Protein 3I2V (pdb70)

GO terms:
  GO:0016783 sulfurtransferase activity (F, IDA)
  GO:0034227 tRNA thio-modification (P, IMP)
  GO:0006777 Mo-molybdopterin cofactor biosynthetic process (P, IMP)
  GO:0005515 protein binding (F, IPI)
  GO:0061604 molybdopterin-synthase sulfurtransferase activity (F, IDA)
  GO:0005829 cytosol (C, TAS)
  GO:0002098 tRNA wobble uridine modification (P, IDA)
  GO:0034227 tRNA thio-modification (P, IDA)
  GO:0005829 cytosol (C, IDA)
  GO:0016779 nucleotidyltransferase activity (F, IDA)
  GO:0042292 URM1 activating enzyme activity (F, IDA)
 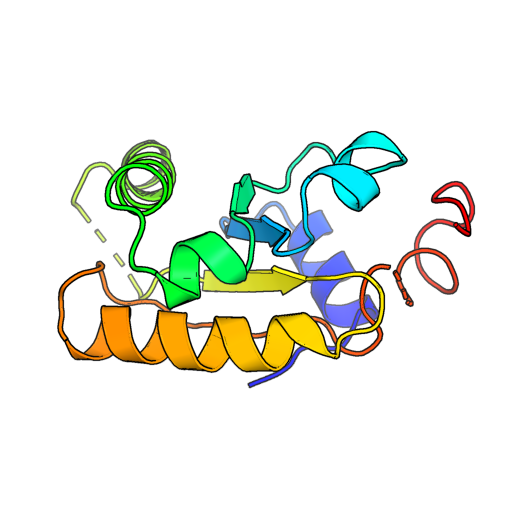 GO:0006777 Mo-molybdopterin cofactor biosynthetic process (P, IDA)
  GO:0061604 molybdopterin-synthase sulfurtransferase activity (F, EXP)
  GO:0061605 molybdopterin-synthase adenylyltransferase activity (F, EXP)
  GO:0061604 molybdopterin-synthase sulfurtransferase activity (F, IMP)
  GO:0016783 sulfurtransferase activity (F, IMP)

Foldseek 3Di:
DADEPVRVVVVVVVVDDAAEEEQDDPVVVVVDDDVRHDYDHLVCLVVVVVVVLVVVQVVVCVPAVPHPAGEYEYAYQFQPSRVSSQVSVCVCQVVVVDPGHDYYYYHGGVNCCVPPNVVGDDD

B-factor: mean 18.98, std 9.5, range [7.45, 51.28]

Solvent-accessible surface area: 6627 Å² total

Radius of gyration: 13.7 Å; Cα contacts (8 Å, |Δi|>4): 198; chains: 1; bounding box: 37×24×35 Å

CATH classification: 3.40.250.10

Secondary structure (DSSP, 8-state):
-EE-HHHHHHHHHHT---EEEE-S-HHHHHH---TTSEE--HHHHHTT-HHHHHHHHHHHHHHHTT--PEEEEEE-SSSSHHHHHHHHHHHHHHTTSSS-EEEEEETT---IIIII-TTSPP-

InterPro domains:
  IPR000594 THIF-type NAD/FAD binding fold [PF00899] (63-298)
  IPR001763 Rhodanese-like domain [PF00581] (338-451)
  IPR001763 Rhodanese-like domain [PS50206] (347-458)
  IPR001763 Rhodanese-like domain [SM00450] (337-455)
  IPR028885 Adenylyltransferase and sulfurtransferase MOCS3/Uba4 [MF_03049] (24-460)
  IPR035985 Ubiquitin-activating enzyme-like [SSF69572] (49-421)
  IPR036873 Rhodanese-like domain superfamily [G3DSA:3.40.250.10] (334-460)
  IPR045886 ThiF/MoeB/HesA family [PTHR10953] (58-383)

Sequence (123 aa):
SRVSVTDYKRLLDSGAFHLLLDVRPQVEVDICRLPHALHIPLKHLERRDAEESSLKLLKEEAIWEEKQGTAAVPIYVICKLGNDSQKAVKILQSLSAAQELDPLTVRRDVVGGLAWAAKIDGTFPQY

Organism: Homo sapiens (NCBI:txid9606)

Structure (mmCIF, N/CA/C/O backbone):
data_3I2V
#
_entry.id   3I2V
#
_cell.length_a   36.817
_cell.length_b   31.911
_cell.length_c   50.640
_cell.angle_alpha   90.00
_cell.angle_beta   110.16
_cell.angle_gamma   90.00
#
_symmetry.space_group_name_H-M   'P 1 21 1'
#
loop_
_entity.id
_entity.type
_entity.pdbx_description
1 polymer 'Adenylyltransferase and sulfurtransferase MOCS3'
2 water water
#
loop_
_atom_site.group_PDB
_atom_site.id
_atom_site.type_symbol
_atom_site.label_atom_id
_atom_site.label_alt_id
_atom_site.label_comp_id
_atom_site.label_asym_id
_atom_site.label_entity_id
_atom_site.label_seq_id
_atom_site.pdbx_PDB_ins_code
_atom_site.Cartn_x
_atom_site.Cartn_y
_atom_site.Cartn_z
_atom_site.occupancy
_atom_site.B_iso_or_equiv
_atom_site.auth_seq_id
_atom_site.auth_comp_id
_atom_site.auth_asym_id
_atom_site.auth_atom_id
_atom_site.pdbx_PDB_model_num
ATOM 1 N N . SER A 1 1 ? 23.671 -14.133 9.212 1.00 21.50 0 SER A N 1
ATOM 2 C CA . SER A 1 1 ? 22.804 -12.961 9.171 1.00 17.55 0 SER A CA 1
ATOM 3 C C . SER A 1 1 ? 23.457 -11.983 8.206 1.00 12.97 0 SER A C 1
ATOM 4 O O . SER A 1 1 ? 23.900 -10.896 8.613 1.00 12.95 0 SER A O 1
ATOM 7 N N . ARG A 1 2 ? 23.492 -12.341 6.914 1.00 10.20 1 ARG A N 1
ATOM 8 C CA . ARG A 1 2 ? 24.176 -11.523 5.905 1.00 10.08 1 ARG A CA 1
ATOM 9 C C . ARG A 1 2 ? 23.278 -11.339 4.690 1.00 10.64 1 ARG A C 1
ATOM 10 O O . ARG A 1 2 ? 22.278 -12.062 4.539 1.00 14.16 1 ARG A O 1
ATOM 18 N N . VAL A 1 3 ? 23.657 -10.396 3.831 1.00 8.47 2 VAL A N 1
ATOM 19 C CA . VAL A 1 3 ? 22.958 -10.141 2.570 1.00 8.93 2 VAL A CA 1
ATOM 20 C C . VAL A 1 3 ? 24.015 -9.870 1.514 1.00 8.82 2 VAL A C 1
ATOM 21 O O . VAL A 1 3 ? 25.051 -9.244 1.776 1.00 9.71 2 VAL A O 1
ATOM 25 N N . SER A 1 4 ? 23.792 -10.357 0.283 1.00 8.02 3 SER A N 1
ATOM 26 C CA . SER A 1 4 ? 24.726 -10.027 -0.812 1.00 9.46 3 SER A CA 1
ATOM 27 C C . SER A 1 4 ? 24.593 -8.556 -1.192 1.00 8.36 3 SER A C 1
ATOM 28 O O . SER A 1 4 ? 23.535 -7.905 -0.982 1.00 9.06 3 SER A O 1
ATOM 31 N N . VAL A 1 5 ? 25.636 -7.985 -1.776 1.00 8.60 4 VAL A N 1
ATOM 32 C CA . VAL A 1 5 ? 25.572 -6.574 -2.112 1.00 8.92 4 VAL A CA 1
ATOM 33 C C . VAL A 1 5 ? 24.522 -6.316 -3.221 1.00 8.47 4 VAL A C 1
ATOM 34 O O . VAL A 1 5 ? 23.891 -5.275 -3.259 1.00 8.64 4 VAL A O 1
ATOM 38 N N . THR A 1 6 ? 24.360 -7.290 -4.116 1.00 8.31 5 THR A N 1
ATOM 39 C CA . THR A 1 6 ? 23.392 -7.136 -5.201 1.00 9.08 5 THR A CA 1
ATOM 40 C C . THR A 1 6 ? 21.936 -7.248 -4.675 1.00 8.92 5 THR A C 1
ATOM 41 O O . THR A 1 6 ? 21.061 -6.502 -5.145 1.00 9.16 5 THR A O 1
ATOM 45 N N . ASP A 1 7 ? 21.685 -8.111 -3.683 1.00 8.69 6 ASP A N 1
ATOM 46 C CA . ASP A 1 7 ? 20.385 -8.126 -3.027 1.00 8.47 6 ASP A CA 1
ATOM 47 C C . ASP A 1 7 ? 20.142 -6.822 -2.261 1.00 8.54 6 ASP A C 1
ATOM 48 O O . ASP A 1 7 ? 19.032 -6.318 -2.286 1.00 8.91 6 ASP A O 1
ATOM 53 N N . TYR A 1 8 ? 21.180 -6.283 -1.595 1.00 7.82 7 TYR A N 1
ATOM 54 C CA . TYR A 1 8 ? 20.990 -5.045 -0.879 1.00 8.07 7 TYR A CA 1
ATOM 55 C C . TYR A 1 8 ? 20.636 -3.923 -1.892 1.00 8.17 7 TYR A C 1
ATOM 56 O O . TYR A 1 8 ? 19.751 -3.107 -1.639 1.00 8.05 7 TYR A O 1
ATOM 65 N N . LYS A 1 9 ? 21.340 -3.868 -3.034 1.00 8.97 8 LYS A N 1
ATOM 66 C CA . LYS A 1 9 ? 21.048 -2.846 -4.022 1.00 9.83 8 LYS A CA 1
ATOM 67 C C . LYS A 1 9 ? 19.603 -2.965 -4.536 1.00 9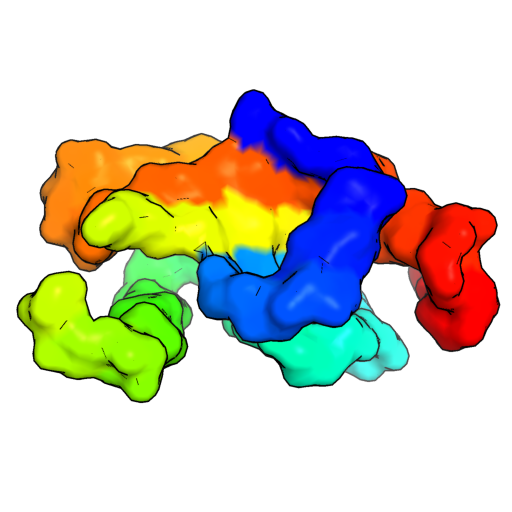.17 8 LYS A C 1
ATOM 68 O O . LYS A 1 9 ? 18.904 -1.961 -4.668 1.00 8.20 8 LYS A O 1
ATOM 74 N N . ARG A 1 10 ? 19.116 -4.181 -4.750 1.00 8.71 9 ARG A N 1
ATOM 75 C CA . ARG A 1 10 ? 17.717 -4.347 -5.187 1.00 9.94 9 ARG A CA 1
ATOM 76 C C . ARG A 1 10 ? 16.736 -3.860 -4.109 1.00 8.89 9 ARG A C 1
ATOM 77 O O . ARG A 1 10 ? 15.765 -3.177 -4.376 1.00 10.14 9 ARG A O 1
ATOM 85 N N . LEU A 1 11 ? 16.986 -4.215 -2.858 1.00 9.29 10 LEU A N 1
ATOM 86 C CA . LEU A 1 11 ? 16.189 -3.640 -1.778 1.00 9.88 10 LEU A CA 1
ATOM 87 C C . LEU A 1 11 ? 16.217 -2.111 -1.708 1.00 10.41 10 LEU A C 1
ATOM 88 O O . LEU A 1 11 ? 15.168 -1.465 -1.562 1.00 13.49 10 LEU A O 1
ATOM 93 N N . LEU A 1 12 ? 17.392 -1.540 -1.829 1.00 9.52 11 LEU A N 1
ATOM 94 C CA . LEU A 1 12 ? 17.519 -0.095 -1.799 1.00 10.51 11 LEU A CA 1
ATOM 95 C C . LEU A 1 12 ? 16.685 0.516 -2.927 1.00 11.01 11 LEU A C 1
ATOM 96 O O . LEU A 1 12 ? 15.889 1.437 -2.699 1.00 12.16 11 LEU A O 1
ATOM 101 N N . ASP A 1 13 ? 16.775 -0.065 -4.119 1.00 9.85 12 ASP A N 1
ATOM 102 C CA . ASP A 1 13 ? 16.099 0.486 -5.309 1.00 13.39 12 ASP A CA 1
ATOM 103 C C . ASP A 1 13 ? 14.596 0.287 -5.268 1.00 10.72 12 ASP A C 1
ATOM 104 O O . ASP A 1 13 ? 13.891 0.956 -6.005 1.00 11.38 12 ASP A O 1
ATOM 109 N N . SER A 1 14 ? 14.100 -0.596 -4.404 1.00 10.42 13 SER A N 1
ATOM 110 C CA . SER A 1 14 ? 12.670 -0.742 -4.207 1.00 12.06 13 SER A CA 1
ATOM 111 C C . SER A 1 14 ? 12.027 0.421 -3.470 1.00 10.91 13 SER A C 1
ATOM 112 O O . SER A 1 14 ? 10.824 0.640 -3.545 1.00 11.59 13 SER A O 1
ATOM 115 N N . GLY A 1 15 ? 12.826 1.146 -2.709 1.00 10.02 14 GLY A N 1
ATOM 116 C CA . GLY A 1 15 ? 12.338 2.203 -1.830 1.00 10.53 14 GLY A CA 1
ATOM 117 C C . GLY A 1 15 ? 11.632 1.709 -0.593 1.00 9.14 14 GLY A C 1
ATOM 118 O O . GLY A 1 15 ? 11.127 2.515 0.181 1.00 11.56 14 GLY A O 1
ATOM 119 N N . ALA A 1 16 ? 11.651 0.413 -0.352 1.00 10.96 15 ALA A N 1
ATOM 120 C CA . ALA A 1 16 ? 11.023 -0.123 0.865 1.00 12.34 15 ALA A CA 1
ATOM 121 C C . ALA A 1 16 ? 11.793 0.354 2.095 1.00 10.95 15 ALA A C 1
ATOM 122 O O . ALA A 1 16 ? 13.023 0.493 2.096 1.00 11.34 15 ALA A O 1
ATOM 124 N N . PHE A 1 17 ? 11.093 0.564 3.179 1.00 11.23 16 PHE A N 1
ATOM 125 C CA . PHE A 1 17 ? 11.751 1.067 4.374 1.00 11.22 16 PHE A CA 1
ATOM 126 C C . PHE A 1 17 ? 12.760 0.072 4.950 1.00 10.09 16 PHE A C 1
ATOM 127 O O . PHE A 1 17 ? 12.433 -1.120 5.179 1.00 12.06 16 PHE A O 1
ATOM 135 N N . HIS A 1 18 ? 13.912 0.615 5.292 1.00 8.58 17 HIS A N 1
ATOM 136 C CA . HIS A 1 18 ? 14.933 -0.078 6.072 1.00 9.66 17 HIS A CA 1
ATOM 137 C C . HIS A 1 18 ? 15.835 0.999 6.626 1.00 8.65 17 HIS A C 1
ATOM 138 O O . HIS A 1 18 ? 15.735 2.161 6.233 1.00 9.94 17 HIS A O 1
ATOM 145 N N . LEU A 1 19 ? 16.755 0.617 7.500 1.00 9.44 18 LEU A N 1
ATOM 146 C CA . LEU A 1 19 ? 17.854 1.509 7.847 1.00 9.06 18 LEU A CA 1
ATOM 147 C C . LEU A 1 19 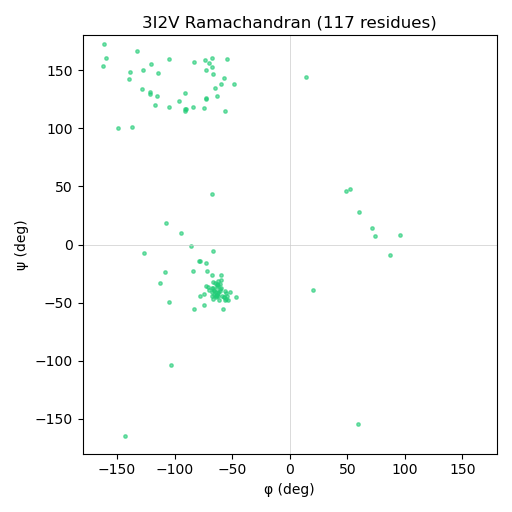? 19.164 0.837 7.533 1.00 9.02 18 LEU A C 1
ATOM 148 O O . LEU A 1 19 ? 19.398 -0.296 7.972 1.00 11.69 18 LEU A O 1
ATOM 153 N N . LEU A 1 20 ? 20.027 1.545 6.810 1.00 9.45 19 LEU A N 1
ATOM 154 C CA . LEU A 1 20 ? 21.402 1.080 6.589 1.00 9.32 19 LEU A CA 1
ATOM 155 C C . LEU A 1 20 ? 22.258 1.787 7.659 1.00 8.79 19 LEU A C 1
ATOM 156 O O . LEU A 1 20 ? 22.316 3.042 7.694 1.00 9.64 19 LEU A O 1
ATOM 161 N N . LEU A 1 21 ? 22.967 0.991 8.466 1.00 8.43 20 LEU A N 1
ATOM 162 C CA . LEU A 1 21 ? 23.855 1.495 9.495 1.00 9.65 20 LEU A CA 1
ATOM 163 C C . LEU A 1 21 ? 25.291 1.333 9.046 1.00 8.20 20 LEU A C 1
ATOM 164 O O . LEU A 1 21 ? 25.754 0.224 8.768 1.00 10.15 20 LEU A O 1
ATOM 169 N N . ASP A 1 22 ? 25.982 2.446 8.929 1.00 8.60 21 ASP A N 1
ATOM 170 C CA . ASP A 1 22 ? 27.411 2.455 8.587 1.00 8.59 21 ASP A CA 1
ATOM 171 C C . ASP A 1 22 ? 28.146 2.427 9.931 1.00 9.17 21 ASP A C 1
ATOM 172 O O . ASP A 1 22 ? 28.064 3.380 10.725 1.00 10.16 21 ASP A O 1
ATOM 177 N N . VAL A 1 23 ? 28.894 1.353 10.173 1.00 9.21 22 VAL A N 1
ATOM 178 C CA . VAL A 1 23 ? 29.517 1.152 11.476 1.00 8.95 22 VAL A CA 1
ATOM 179 C C . VAL A 1 23 ? 31.011 1.366 11.465 1.00 10.46 22 VAL A C 1
ATOM 180 O O . VAL A 1 23 ? 31.710 1.018 12.425 1.00 11.66 22 VAL A O 1
ATOM 184 N N . ARG A 1 24 ? 31.499 2.055 10.438 1.00 10.01 23 ARG A N 1
ATOM 185 C CA . ARG A 1 24 ? 32.926 2.371 10.335 1.00 12.84 23 ARG A CA 1
ATOM 186 C C . ARG A 1 24 ? 33.268 3.468 11.351 1.00 12.90 23 ARG A C 1
ATOM 187 O O . ARG A 1 24 ? 32.421 4.234 11.796 1.00 13.72 23 ARG A O 1
ATOM 195 N N . PRO A 1 25 ? 34.559 3.582 11.710 1.00 16.96 24 PRO A N 1
ATOM 196 C CA . PRO A 1 25 ? 34.991 4.723 12.523 1.00 17.76 24 PRO A CA 1
ATOM 197 C C . PRO A 1 25 ? 34.883 6.025 11.748 1.00 16.75 24 PRO A C 1
ATOM 198 O O . PRO A 1 25 ? 34.871 6.019 10.498 1.00 15.37 24 PRO A O 1
ATOM 202 N N . GLN A 1 26 ? 34.861 7.136 12.478 1.00 17.89 25 GLN A N 1
ATOM 203 C CA . GLN A 1 26 ? 34.743 8.456 11.892 1.00 16.45 25 GLN A CA 1
ATOM 204 C C . GLN A 1 26 ? 35.761 8.730 10.795 1.00 14.51 25 GLN A C 1
ATOM 205 O O . GLN A 1 26 ? 35.412 9.303 9.762 1.00 15.88 25 GLN A O 1
ATOM 211 N N . VAL A 1 27 ? 37.015 8.312 10.979 1.00 13.84 26 VAL A N 1
ATOM 212 C CA . VAL A 1 27 ? 38.073 8.641 10.045 1.00 14.16 26 VAL A CA 1
ATOM 213 C C . VAL A 1 27 ? 37.724 8.094 8.652 1.00 12.71 26 VAL A C 1
ATOM 214 O O . VAL A 1 27 ? 38.007 8.744 7.635 1.00 14.38 26 VAL A O 1
ATOM 218 N N . GLU A 1 28 ? 37.118 6.909 8.588 1.00 11.11 27 GLU A N 1
ATOM 219 C CA . GLU A 1 28 ? 36.749 6.322 7.304 1.00 12.13 27 GLU A CA 1
ATOM 220 C C . GLU A 1 28 ? 35.534 7.007 6.684 1.00 10.82 27 GLU A C 1
ATOM 221 O O . GLU A 1 28 ? 35.471 7.234 5.456 1.00 10.76 27 GLU A O 1
ATOM 227 N N . VAL A 1 29 ? 34.546 7.294 7.522 1.00 10.97 28 VAL A N 1
ATOM 228 C CA . VAL A 1 29 ? 33.335 7.939 7.108 1.00 11.64 28 VAL A CA 1
ATOM 229 C C . VAL A 1 29 ? 33.659 9.324 6.556 1.00 12.11 28 VAL A C 1
ATOM 230 O O . VAL A 1 29 ? 33.012 9.795 5.604 1.00 13.53 28 VAL A O 1
ATOM 234 N N . ASP A 1 30 ? 34.700 9.968 7.081 1.00 13.03 29 ASP A N 1
ATOM 235 C CA . ASP A 1 30 ? 35.120 11.285 6.586 1.00 15.10 29 ASP A CA 1
ATOM 236 C C . ASP A 1 30 ? 35.683 11.233 5.182 1.00 13.98 29 ASP A C 1
ATOM 237 O O . ASP A 1 30 ? 35.668 12.255 4.464 1.00 16.39 29 ASP A O 1
ATOM 242 N N . ILE A 1 31 ? 36.219 10.078 4.781 1.00 13.34 30 ILE A N 1
ATOM 243 C CA . ILE A 1 31 ? 36.733 9.975 3.434 1.00 13.13 30 ILE A CA 1
ATOM 244 C C . ILE A 1 31 ? 35.554 9.869 2.446 1.00 12.29 30 ILE A C 1
ATOM 245 O O . ILE A 1 31 ? 35.469 10.647 1.462 1.00 13.22 30 ILE A O 1
ATOM 250 N N . CYS A 1 32 ? 34.635 8.918 2.698 1.00 11.52 31 CYS A N 1
ATOM 251 C CA . CYS A 1 32 ? 33.529 8.716 1.752 1.00 12.56 31 CYS A CA 1
ATOM 252 C C . CYS A 1 32 ? 32.429 7.945 2.463 1.00 10.82 31 CYS A C 1
ATOM 253 O O . CYS A 1 32 ? 32.693 7.175 3.368 1.00 12.02 31 CYS A O 1
ATOM 256 N N . ARG A 1 33 ? 31.186 8.104 2.032 1.00 10.67 32 ARG A N 1
ATOM 257 C CA . ARG A 1 33 ? 30.058 7.397 2.660 1.00 11.21 32 ARG A CA 1
ATOM 258 C C . ARG A 1 33 ? 28.881 7.358 1.707 1.00 10.78 32 ARG A C 1
ATOM 259 O O . ARG A 1 33 ? 28.852 8.148 0.752 1.00 14.16 32 ARG A O 1
ATOM 267 N N . LEU A 1 34 ? 27.953 6.451 1.938 1.00 11.71 33 LEU A N 1
ATOM 268 C CA . LEU A 1 34 ? 26.664 6.462 1.287 1.00 10.98 33 LEU A CA 1
ATOM 269 C C . LEU A 1 34 ? 25.771 7.431 2.094 1.00 11.91 33 LEU A C 1
ATOM 270 O O . LEU A 1 34 ? 25.497 7.180 3.267 1.00 12.51 33 LEU A O 1
ATOM 275 N N . PRO A 1 35 ? 25.289 8.527 1.466 1.00 12.98 34 PRO A N 1
ATOM 276 C CA . PRO A 1 35 ? 24.537 9.561 2.202 1.00 12.33 34 PRO A CA 1
ATOM 277 C C . PRO A 1 35 ? 23.253 9.084 2.906 1.00 11.68 34 PRO A C 1
ATOM 2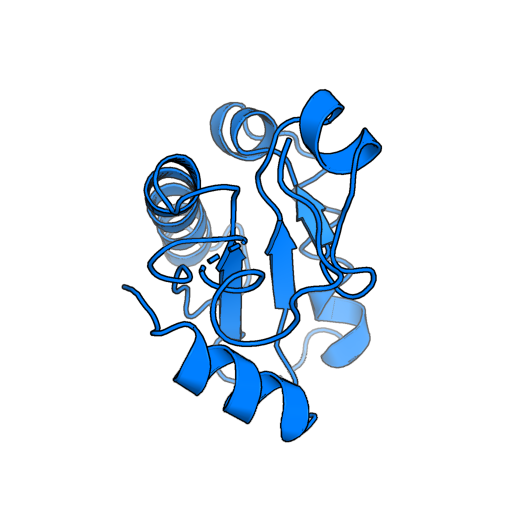78 O O . PRO A 1 35 ? 22.847 9.745 3.855 1.00 14.45 34 PRO A O 1
ATOM 282 N N . HIS A 1 36 ? 22.607 8.017 2.437 1.00 10.07 35 HIS A N 1
ATOM 283 C CA . HIS A 1 36 ? 21.397 7.569 3.126 1.00 9.84 35 HIS A CA 1
ATOM 284 C C . HIS A 1 36 ? 21.670 6.784 4.410 1.00 10.99 35 HIS A C 1
ATOM 285 O O . HIS A 1 36 ? 20.714 6.464 5.135 1.00 10.87 35 HIS A O 1
ATOM 292 N N . ALA A 1 37 ? 22.910 6.328 4.645 1.00 10.23 36 ALA A N 1
ATOM 293 C CA . ALA A 1 37 ? 23.197 5.505 5.813 1.00 10.61 36 ALA A CA 1
ATOM 294 C C . ALA A 1 37 ? 23.180 6.360 7.080 1.00 11.29 36 ALA A C 1
ATOM 295 O O . ALA A 1 37 ? 23.550 7.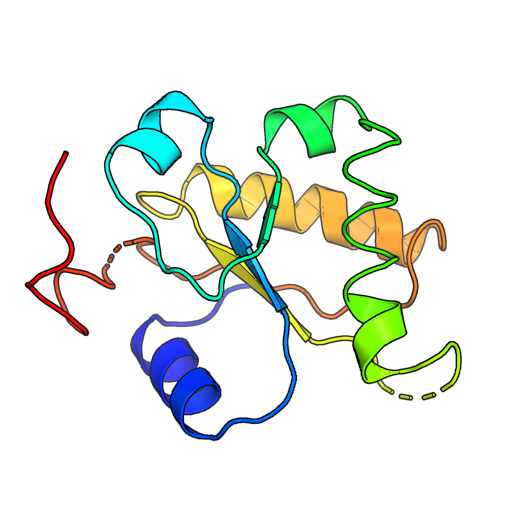555 7.062 1.00 12.11 36 ALA A O 1
ATOM 297 N N . LEU A 1 38 ? 22.818 5.720 8.175 1.00 10.69 37 LEU A N 1
ATOM 298 C CA . LEU A 1 38 ? 22.973 6.303 9.503 1.00 11.47 37 LEU A CA 1
ATOM 299 C C . LEU A 1 38 ? 24.339 5.881 10.031 1.00 11.99 37 LEU A C 1
ATOM 300 O O . LEU A 1 38 ? 24.639 4.697 10.046 1.00 13.28 37 LEU A O 1
ATOM 305 N N . HIS A 1 39 ? 25.149 6.814 10.523 1.00 12.79 38 HIS A N 1
ATOM 306 C CA . HIS A 1 39 ? 26.466 6.487 11.024 1.00 12.69 38 HIS A CA 1
ATOM 307 C C . HIS A 1 39 ? 26.441 6.175 12.508 1.00 12.25 38 HIS A C 1
ATOM 308 O O . HIS A 1 39 ? 26.143 7.052 13.336 1.00 14.13 38 HIS A O 1
ATOM 315 N N . ILE A 1 40 ? 26.758 4.938 12.845 1.00 11.49 39 ILE A N 1
ATOM 316 C CA . ILE A 1 40 ? 26.925 4.561 14.245 1.00 13.63 39 ILE A CA 1
ATOM 317 C C . ILE A 1 40 ? 28.138 3.687 14.343 1.00 12.82 39 ILE A C 1
ATOM 318 O O . ILE A 1 40 ? 28.102 2.499 13.999 1.00 13.27 39 ILE A O 1
ATOM 323 N N . PRO A 1 41 ? 29.273 4.271 14.789 1.00 14.06 40 PRO A N 1
ATOM 324 C CA . PRO A 1 41 ? 30.507 3.487 14.819 1.00 14.55 40 PRO A CA 1
ATOM 325 C C . PRO A 1 41 ? 30.355 2.224 15.651 1.00 13.83 40 PRO A C 1
ATOM 326 O O . PRO A 1 41 ? 29.700 2.207 16.705 1.00 14.92 40 PRO A O 1
ATOM 330 N N . LEU A 1 42 ? 31.000 1.147 15.200 1.00 14.19 41 LEU A N 1
ATOM 331 C CA . LEU A 1 42 ? 31.033 -0.098 15.957 1.00 14.64 41 LEU A CA 1
ATOM 332 C C . LEU A 1 42 ? 31.377 0.196 17.419 1.00 14.62 41 LEU A C 1
ATOM 333 O O . LEU A 1 42 ? 30.746 -0.344 18.300 1.00 16.21 41 LEU A O 1
ATOM 338 N N . LYS A 1 43 ? 32.375 1.040 17.677 1.00 16.43 42 LYS A N 1
ATOM 339 C CA . LYS A 1 43 ? 32.825 1.314 19.060 1.00 17.97 42 LYS A CA 1
ATOM 340 C C . LYS A 1 43 ? 31.697 1.909 19.921 1.00 18.28 42 LYS A C 1
ATOM 341 O O . LYS A 1 43 ? 31.617 1.649 21.114 1.00 17.98 42 LYS A O 1
ATOM 343 N N . HIS A 1 44 ? 30.818 2.704 19.319 1.00 15.92 43 HIS A N 1
ATOM 344 C CA . HIS A 1 44 ? 29.654 3.216 20.034 1.00 18.56 43 HIS A CA 1
ATOM 345 C C . HIS A 1 44 ? 28.669 2.108 20.412 1.00 16.91 43 HIS A C 1
ATOM 346 O O . HIS A 1 44 ? 28.075 2.128 21.461 1.00 21.29 43 HIS A O 1
ATOM 353 N N . LEU A 1 45 ? 28.482 1.133 19.552 1.00 14.12 44 LEU A N 1
ATOM 354 C CA . LEU A 1 45 ? 27.662 0.022 19.870 1.00 14.87 44 LEU A CA 1
ATOM 355 C C . LEU A 1 45 ? 28.345 -0.792 20.983 1.00 17.63 44 LEU A C 1
ATOM 356 O O . LEU A 1 45 ? 27.719 -1.195 21.955 1.00 18.15 44 LEU A O 1
ATOM 361 N N . GLU A 1 46 ? 29.655 -1.020 20.854 1.00 16.50 45 GLU A N 1
ATOM 362 C CA . GLU A 1 46 ? 30.415 -1.799 21.860 1.00 17.87 45 GLU A CA 1
ATOM 363 C C . GLU A 1 46 ? 30.290 -1.178 23.239 1.00 19.44 45 GLU A C 1
ATOM 364 O O . GLU A 1 46 ? 30.118 -1.886 24.252 1.00 23.38 45 GLU A O 1
ATOM 370 N N . ARG A 1 47 ? 30.432 0.141 23.281 1.00 16.50 46 ARG A N 1
ATOM 371 C CA . ARG A 1 47 ? 30.475 0.887 24.560 1.00 19.46 46 ARG A CA 1
ATOM 372 C C . ARG A 1 47 ? 29.115 1.420 24.977 1.00 25.32 46 ARG A C 1
ATOM 373 O O . ARG A 1 47 ? 29.024 2.213 25.909 1.00 27.05 46 ARG A O 1
ATOM 375 N N . ARG A 1 48 ? 28.063 0.982 24.277 1.00 23.70 47 ARG A N 1
ATOM 376 C CA . ARG A 1 48 ? 26.681 1.358 24.586 1.00 24.13 47 ARG A CA 1
ATOM 377 C C . ARG A 1 48 ? 26.486 2.850 24.690 1.00 22.38 47 ARG A C 1
ATOM 378 O O . ARG A 1 48 ? 25.877 3.356 25.672 1.00 24.75 47 ARG A O 1
ATOM 386 N N . ASP A 1 49 ? 26.999 3.569 23.708 1.00 21.24 48 ASP A N 1
ATOM 387 C CA . ASP A 1 49 ? 26.819 5.014 23.629 1.00 21.73 48 ASP A CA 1
ATOM 388 C C . ASP A 1 49 ? 25.294 5.269 23.649 1.00 21.74 48 ASP A C 1
ATOM 389 O O . ASP A 1 49 ? 24.552 4.830 22.766 1.00 23.77 48 ASP A O 1
ATOM 394 N N . ALA A 1 50 ? 24.808 5.916 24.707 1.00 22.56 49 ALA A N 1
ATOM 395 C CA . ALA A 1 50 ? 23.371 6.140 24.866 1.00 22.03 49 ALA A CA 1
ATOM 396 C C . ALA A 1 50 ? 22.860 7.048 23.754 1.00 21.73 49 ALA A C 1
ATOM 397 O O . ALA A 1 50 ? 21.727 6.921 23.309 1.00 22.23 49 ALA A O 1
ATOM 399 N N . GLU A 1 51 ? 23.695 7.979 23.307 1.00 22.64 50 GLU A N 1
ATOM 400 C CA A GLU A 1 51 ? 23.266 8.921 22.278 0.55 23.24 50 GLU A CA 1
ATOM 401 C CA B GLU A 1 51 ? 23.337 8.944 22.262 0.45 22.34 50 GLU A CA 1
ATOM 402 C C . GLU A 1 51 ? 23.165 8.271 20.912 1.00 22.00 50 GLU A C 1
ATOM 403 O O . GLU A 1 51 ? 22.311 8.644 20.092 1.00 23.81 50 GLU A O 1
ATOM 414 N N . SER A 1 52 ? 23.996 7.281 20.613 1.00 22.16 51 SER A N 1
ATOM 415 C CA A SER A 1 52 ? 23.869 6.635 19.304 0.60 20.45 51 SER A CA 1
ATOM 416 C CA B SER A 1 52 ? 23.838 6.648 19.304 0.40 20.76 51 SER A CA 1
ATOM 417 C C . SER A 1 52 ? 22.627 5.712 19.346 1.00 21.03 51 SER A C 1
ATOM 418 O O . SER A 1 52 ? 21.933 5.538 18.375 1.00 21.52 51 SER A O 1
ATOM 423 N N . LEU A 1 53 ? 22.330 5.158 20.505 1.00 21.19 52 LEU A N 1
ATOM 424 C CA . LEU A 1 53 ? 21.106 4.381 20.695 1.00 20.30 52 LEU A CA 1
ATOM 425 C C . LEU A 1 53 ? 19.862 5.260 20.478 1.00 20.46 52 LEU A C 1
ATOM 426 O O . LEU A 1 53 ? 18.867 4.849 19.840 1.00 19.29 52 LEU A O 1
ATOM 431 N N . LYS A 1 54 ? 19.926 6.479 20.986 1.00 21.08 53 LYS A N 1
ATOM 432 C CA . LYS A 1 54 ? 18.886 7.463 20.780 1.00 19.36 53 LYS A CA 1
ATOM 433 C C . LYS A 1 54 ? 18.740 7.794 19.305 1.00 18.02 53 LYS A C 1
ATOM 434 O O . LYS A 1 54 ? 17.640 7.920 18.795 1.00 18.45 53 LYS A O 1
ATOM 440 N N . LEU A 1 55 ? 19.857 7.977 18.617 1.00 20.83 54 LEU A N 1
ATOM 441 C CA . LEU A 1 55 ? 19.833 8.194 17.186 1.00 19.22 54 LEU A CA 1
ATOM 442 C C . LEU A 1 55 ? 19.078 7.073 16.428 1.00 17.47 54 LEU A C 1
ATOM 443 O O . LEU A 1 55 ? 18.255 7.355 15.543 1.00 16.60 54 LEU A O 1
ATOM 448 N N . LEU A 1 56 ? 19.327 5.821 16.789 1.00 16.16 55 LEU A N 1
ATOM 449 C CA . LEU A 1 56 ? 18.679 4.698 16.145 1.00 15.08 55 LEU A CA 1
ATOM 450 C C . LEU A 1 56 ? 17.177 4.682 16.439 1.00 15.40 55 LEU A C 1
ATOM 451 O O . LEU A 1 56 ? 16.357 4.552 15.540 1.00 14.22 55 LEU A O 1
ATOM 456 N N . LYS A 1 57 ? 16.819 4.856 17.711 1.00 16.28 56 LYS A N 1
ATOM 457 C CA . LYS A 1 57 ? 15.424 4.979 18.092 1.00 16.92 56 LYS A CA 1
ATOM 458 C C . LYS A 1 57 ? 14.677 6.103 17.357 1.00 13.44 56 LYS A C 1
ATOM 459 O O . LYS A 1 57 ? 13.532 5.926 16.933 1.00 16.93 56 LYS A O 1
ATOM 465 N N . GLU A 1 58 ? 15.340 7.252 17.210 1.00 15.11 57 GLU A N 1
ATOM 466 C CA A GLU A 1 58 ? 14.770 8.393 16.507 0.39 15.48 57 GLU A CA 1
ATOM 467 C CA B GLU A 1 58 ? 14.772 8.396 16.504 0.61 15.43 57 GLU A CA 1
ATOM 468 C C . GLU A 1 58 ? 14.551 8.134 15.012 1.00 14.46 57 GLU A C 1
ATOM 469 O O . GLU A 1 58 ? 13.545 8.540 14.462 1.00 13.86 57 GLU A O 1
ATOM 480 N N . ALA A 1 59 ? 15.503 7.457 14.378 1.00 12.78 58 ALA A N 1
ATOM 481 C CA . ALA A 1 59 ? 15.371 7.086 12.956 1.00 12.68 58 ALA A CA 1
ATOM 482 C C . ALA A 1 59 ? 14.164 6.152 12.746 1.00 12.10 58 ALA A C 1
ATOM 483 O O . ALA A 1 59 ? 13.421 6.266 11.759 1.00 13.44 58 ALA A O 1
ATOM 485 N N . ILE A 1 60 ? 13.998 5.205 13.660 1.00 12.40 59 ILE A N 1
ATOM 486 C CA . ILE A 1 60 ? 12.862 4.283 13.597 1.00 12.61 59 ILE A CA 1
ATOM 487 C C . ILE A 1 60 ? 11.550 5.020 13.812 1.00 13.57 59 ILE A C 1
ATOM 488 O O . ILE A 1 60 ? 10.575 4.812 13.076 1.00 13.69 59 ILE A O 1
ATOM 493 N N . TRP A 1 61 ? 11.555 5.916 14.794 1.00 14.68 60 TRP A N 1
ATOM 494 C CA . TRP A 1 61 ? 10.343 6.672 15.121 1.00 16.31 60 TRP A CA 1
ATOM 495 C C . TRP A 1 61 ? 9.920 7.556 13.940 1.00 14.77 60 TRP A C 1
ATOM 496 O O . TRP A 1 61 ? 8.723 7.745 13.671 1.00 15.81 60 TRP A O 1
ATOM 507 N N . GLU A 1 62 ? 10.888 8.077 13.205 1.00 14.27 61 GLU A N 1
ATOM 508 C CA . GLU A 1 62 ? 10.545 8.916 12.085 1.00 13.97 61 GLU A CA 1
ATOM 509 C C . GLU A 1 62 ? 9.632 8.194 11.101 1.00 13.17 61 GLU A C 1
ATOM 510 O O . GLU A 1 62 ? 8.684 8.800 10.537 1.00 13.23 61 GLU A O 1
ATOM 516 N N . GLU A 1 63 ? 9.899 6.913 10.852 1.00 12.98 62 GLU A N 1
ATOM 517 C CA . GLU A 1 63 ? 9.040 6.116 9.985 1.00 11.21 62 GLU A CA 1
ATOM 518 C C . GLU A 1 63 ? 7.772 5.667 10.660 1.00 12.22 62 GLU A C 1
ATOM 519 O O . GLU A 1 63 ? 6.696 5.725 10.062 1.00 13.56 62 GLU A O 1
ATOM 525 N N . LYS A 1 64 ? 7.901 5.188 11.903 1.00 14.22 63 LYS A N 1
ATOM 526 C CA . LYS A 1 64 ? 6.887 4.269 12.494 1.00 21.36 63 LYS A CA 1
ATOM 527 C C . LYS A 1 64 ? 6.051 4.930 13.557 1.00 19.57 63 LYS A C 1
ATOM 528 O O . LYS A 1 64 ? 4.925 4.464 13.850 1.00 19.70 63 LYS A O 1
ATOM 534 N N . GLN A 1 65 ? 6.578 5.980 14.168 1.00 17.91 64 GLN A N 1
ATOM 535 C CA . GLN A 1 65 ? 5.905 6.670 15.297 1.00 19.80 64 GLN A CA 1
ATOM 536 C C . GLN A 1 65 ? 5.382 5.751 16.416 1.00 21.07 64 GLN A C 1
ATOM 537 O O . GLN A 1 65 ? 4.261 5.943 16.907 1.00 24.46 64 GLN A O 1
ATOM 543 N N . GLY A 1 66 ? 6.205 4.782 16.865 1.00 20.09 65 GLY A N 1
ATOM 544 C CA . GLY A 1 66 ? 5.769 3.889 17.928 1.00 23.77 65 GLY A CA 1
ATOM 545 C C . GLY A 1 66 ? 4.707 2.857 17.592 1.00 25.59 65 GLY A C 1
ATOM 546 O O . GLY A 1 66 ? 4.138 2.252 18.507 1.00 29.18 65 GLY A O 1
ATOM 547 N N . THR A 1 67 ? 4.439 2.619 16.309 1.00 24.08 66 THR A N 1
ATOM 548 C CA . THR A 1 67 ? 3.370 1.685 15.910 1.00 26.21 66 THR A CA 1
ATOM 549 C C . THR A 1 67 ? 3.889 0.324 15.440 1.00 27.39 66 THR A C 1
ATOM 550 O O . THR A 1 67 ? 5.086 0.169 15.139 1.00 27.50 66 THR A O 1
ATOM 554 N N . ALA A 1 71 ? 5.872 -5.122 12.183 1.00 29.48 70 ALA A N 1
ATOM 555 C CA . ALA A 1 71 ? 7.032 -5.880 11.757 1.00 28.58 70 ALA A CA 1
ATOM 556 C C . ALA A 1 71 ? 8.344 -5.476 12.441 1.00 24.56 70 ALA A C 1
ATOM 557 O O . ALA A 1 71 ? 8.589 -4.283 12.729 1.00 25.49 70 ALA A O 1
ATOM 559 N N . ALA A 1 72 ? 9.194 -6.467 12.694 1.00 21.29 71 ALA A N 1
ATOM 560 C CA . ALA A 1 72 ? 10.581 -6.160 13.004 1.00 17.37 71 ALA A CA 1
ATOM 561 C C . ALA A 1 72 ? 11.154 -5.189 11.986 1.00 14.78 71 ALA A C 1
ATOM 562 O O . ALA A 1 72 ? 10.872 -5.297 10.786 1.00 21.18 71 ALA A O 1
ATOM 564 N N . VAL A 1 73 ? 11.910 -4.215 12.457 1.00 14.07 72 VAL A N 1
ATOM 565 C CA . VAL A 1 73 ? 12.557 -3.251 11.568 1.00 14.14 72 VAL A CA 1
ATOM 566 C C . VAL A 1 73 ? 13.731 -3.867 10.803 1.00 11.91 72 VAL A C 1
ATOM 567 O O . VAL A 1 73 ? 14.655 -4.417 11.402 1.00 12.44 72 VAL A O 1
ATOM 571 N N . PRO A 1 74 ? 13.719 -3.757 9.448 1.00 11.26 73 PRO A N 1
ATOM 572 C CA . PRO A 1 74 ? 14.883 -4.273 8.715 1.00 13.07 73 PRO A CA 1
ATOM 573 C C . PRO A 1 74 ? 16.087 -3.346 8.873 1.00 11.39 73 PRO A C 1
ATOM 574 O O . PRO A 1 74 ? 16.074 -2.159 8.461 1.00 10.98 73 PRO A O 1
ATOM 578 N N . ILE A 1 75 ? 17.140 -3.868 9.476 1.00 10.36 74 ILE A N 1
ATOM 579 C CA . ILE A 1 75 ? 18.358 -3.122 9.684 1.00 10.96 74 ILE A CA 1
ATOM 580 C C . ILE A 1 75 ? 19.452 -3.813 8.869 1.00 8.81 74 ILE A C 1
ATOM 581 O O . ILE A 1 75 ? 19.657 -5.013 8.978 1.00 10.34 74 ILE A O 1
ATOM 586 N N . TYR A 1 76 ? 20.147 -3.024 8.048 1.00 8.76 75 TYR A N 1
ATOM 587 C CA . TYR A 1 76 ? 21.273 -3.535 7.293 1.00 8.44 75 TYR A CA 1
ATOM 588 C C . TYR A 1 76 ? 22.508 -2.813 7.835 1.00 9.36 75 TYR A C 1
ATOM 589 O O . TYR A 1 76 ? 22.419 -1.658 8.249 1.00 11.34 75 TYR A O 1
ATOM 598 N N . VAL A 1 77 ? 23.640 -3.503 7.831 1.00 9.72 76 VAL A N 1
ATOM 599 C CA . VAL A 1 77 ? 24.850 -3.030 8.486 1.00 9.60 76 VAL A CA 1
ATOM 600 C C . VAL A 1 77 ? 25.956 -3.115 7.451 1.00 8.59 76 VAL A C 1
ATOM 601 O O . VAL A 1 77 ? 26.123 -4.140 6.753 1.00 9.43 76 VAL A O 1
ATOM 605 N N . ILE A 1 78 ? 26.747 -2.062 7.334 1.00 8.27 77 ILE A N 1
ATOM 606 C CA . ILE A 1 78 ? 27.864 -2.087 6.390 1.00 8.55 77 ILE A CA 1
ATOM 607 C C . ILE A 1 78 ? 29.130 -1.458 6.966 1.00 8.59 77 ILE A C 1
ATOM 608 O O . ILE A 1 78 ? 29.073 -0.551 7.791 1.00 8.81 77 ILE A O 1
ATOM 613 N N . CYS A 1 79 ? 30.281 -1.973 6.529 1.00 7.65 78 CYS A N 1
ATOM 614 C CA . CYS A 1 79 ? 31.559 -1.310 6.816 1.00 8.75 78 CYS A CA 1
ATOM 615 C C . CYS A 1 79 ? 32.458 -1.471 5.597 1.00 7.67 78 CYS A C 1
ATOM 616 O O . CYS A 1 79 ? 31.930 -1.745 4.500 1.00 8.54 78 CYS A O 1
ATOM 619 N N . LYS A 1 80 ? 33.758 -1.229 5.730 1.00 8.51 79 LYS A N 1
ATOM 620 C CA . LYS A 1 80 ? 34.593 -1.211 4.540 1.00 8.98 79 LYS A CA 1
ATOM 621 C C . LYS A 1 80 ? 34.623 -2.536 3.783 1.00 8.58 79 LYS A C 1
ATOM 622 O O . LYS A 1 80 ? 34.487 -2.558 2.540 1.00 8.81 79 LYS A O 1
ATOM 628 N N . LEU A 1 81 ? 34.823 -3.652 4.515 1.00 9.61 80 LEU A N 1
ATOM 629 C CA . LEU A 1 81 ? 35.054 -4.954 3.882 1.00 10.90 80 LEU A CA 1
ATOM 630 C C . LEU A 1 81 ? 34.112 -6.016 4.386 1.00 9.67 80 LEU A C 1
ATOM 631 O O . LEU A 1 81 ? 34.159 -7.138 3.889 1.00 11.14 80 LEU A O 1
ATOM 636 N N . GLY A 1 82 ? 33.318 -5.691 5.411 1.00 9.56 81 GLY A N 1
ATOM 637 C CA . GLY A 1 82 ? 32.435 -6.687 5.970 1.00 11.32 81 GLY A CA 1
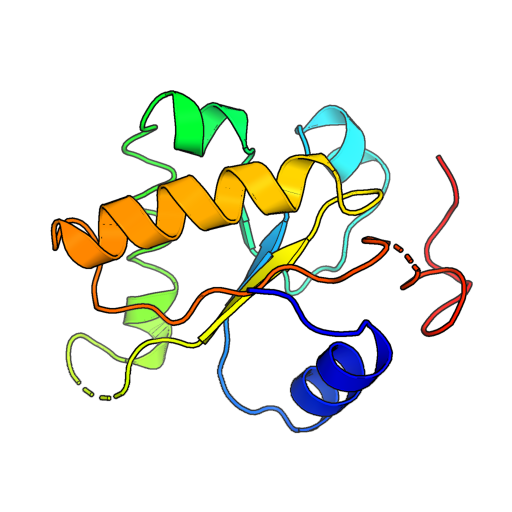ATOM 638 C C . GLY A 1 82 ? 33.017 -7.377 7.162 1.00 13.48 81 GLY A C 1
ATOM 639 O O . GLY A 1 82 ? 32.459 -8.409 7.546 1.00 17.36 81 GLY A O 1
ATOM 640 N N . ASN A 1 83 ? 34.159 -6.909 7.682 1.00 12.05 82 ASN A N 1
ATOM 641 C CA . ASN A 1 83 ? 34.754 -7.493 8.885 1.00 17.52 82 ASN A CA 1
ATOM 642 C C . ASN A 1 83 ? 34.058 -6.869 10.158 1.00 17.72 82 ASN A C 1
ATOM 643 O O . ASN A 1 83 ? 33.442 -7.579 10.981 1.00 25.21 82 ASN A O 1
ATOM 648 N N . ASP A 1 84 ? 34.051 -5.550 10.291 1.00 16.99 83 ASP A N 1
ATOM 649 C CA . ASP A 1 84 ? 33.411 -4.896 11.479 1.00 20.05 83 ASP A CA 1
ATOM 650 C C . ASP A 1 84 ? 31.901 -5.153 11.554 1.00 17.40 83 ASP A C 1
ATOM 651 O O . ASP A 1 84 ? 31.330 -5.272 12.640 1.00 15.97 83 ASP A O 1
ATOM 656 N N . SER A 1 85 ? 31.245 -5.187 10.388 1.00 15.77 84 SER A N 1
ATOM 657 C CA . SER A 1 85 ? 29.786 -5.206 10.398 1.00 14.26 84 SER A CA 1
ATOM 658 C C . SER A 1 85 ? 29.252 -6.477 11.083 1.00 14.78 84 SER A C 1
ATOM 659 O O . SER A 1 85 ? 28.215 -6.448 11.742 1.00 13.73 84 SER A O 1
ATOM 662 N N . GLN A 1 86 ? 29.951 -7.589 10.941 1.00 16.08 85 GLN A N 1
ATOM 663 C CA . GLN A 1 86 ? 29.523 -8.808 11.558 1.00 16.60 85 GLN A CA 1
ATOM 664 C C . GLN A 1 86 ? 29.445 -8.694 13.094 1.00 20.20 85 GLN A C 1
ATOM 665 O O . GLN A 1 86 ? 28.552 -9.236 13.756 1.00 21.26 85 GLN A O 1
ATOM 671 N N . LYS A 1 87 ? 30.402 -7.980 13.676 1.00 18.08 86 LYS A N 1
ATOM 672 C CA . LYS A 1 87 ? 30.411 -7.697 15.112 1.00 18.34 86 LYS A CA 1
ATOM 673 C C . LYS A 1 87 ? 29.258 -6.759 15.535 1.00 16.78 86 LYS A C 1
ATOM 674 O O . LYS A 1 87 ? 28.598 -6.979 16.568 1.00 17.76 86 LYS A O 1
ATOM 680 N N . ALA A 1 88 ? 28.952 -5.783 14.685 1.00 13.53 87 ALA A N 1
ATOM 681 C CA . ALA A 1 88 ? 27.847 -4.883 14.988 1.00 13.07 87 ALA A CA 1
ATOM 682 C C . ALA A 1 88 ? 26.525 -5.638 14.937 1.00 15.03 87 ALA A C 1
ATOM 683 O O . ALA A 1 88 ? 25.633 -5.376 15.731 1.00 14.17 87 ALA A O 1
ATOM 685 N N . VAL A 1 89 ? 26.363 -6.518 13.953 1.00 13.70 88 VAL A N 1
ATOM 686 C CA . VAL A 1 89 ? 25.120 -7.300 13.875 1.00 15.09 88 VAL A CA 1
ATOM 687 C C . VAL A 1 89 ? 24.838 -8.024 15.177 1.00 16.06 88 VAL A C 1
ATOM 688 O O . VAL A 1 89 ? 23.719 -7.988 15.676 1.00 16.83 88 VAL A O 1
ATOM 692 N N . LYS A 1 90 ? 25.849 -8.699 15.728 1.00 15.38 89 LYS A N 1
ATOM 693 C CA . LYS A 1 90 ? 25.664 -9.414 17.000 1.00 17.94 89 LYS A CA 1
ATOM 694 C C . LYS A 1 90 ? 25.146 -8.479 18.117 1.00 17.78 89 LYS A C 1
ATOM 695 O O . LYS A 1 90 ? 24.242 -8.854 18.894 1.00 19.11 89 LYS A O 1
ATOM 697 N N . ILE A 1 91 ? 25.750 -7.298 18.260 1.00 16.95 90 ILE A N 1
ATOM 698 C CA . ILE A 1 91 ? 25.354 -6.346 19.316 1.00 18.62 90 ILE A CA 1
ATOM 699 C C . ILE A 1 91 ? 23.912 -5.862 19.098 1.00 16.52 90 ILE A C 1
ATOM 700 O O . ILE A 1 91 ? 23.100 -5.850 20.019 1.00 18.25 90 ILE A O 1
ATOM 705 N N . LEU A 1 92 ? 23.571 -5.552 17.856 1.00 16.49 91 LEU A N 1
ATOM 706 C CA . LEU A 1 92 ? 22.228 -5.099 17.537 1.00 16.25 91 LEU A CA 1
ATOM 707 C C . LEU A 1 92 ? 21.185 -6.167 17.808 1.00 17.33 91 LEU A C 1
ATOM 708 O O . LEU A 1 92 ? 20.100 -5.877 18.347 1.00 17.36 91 LEU A O 1
ATOM 713 N N . GLN A 1 93 ? 21.508 -7.415 17.469 1.00 16.10 92 GLN A N 1
ATOM 714 C CA . GLN A 1 93 ? 20.590 -8.523 17.789 1.00 18.82 92 GLN A CA 1
ATOM 715 C C . GLN A 1 93 ? 20.366 -8.696 19.294 1.00 21.98 92 GLN A C 1
ATOM 716 O O . GLN A 1 93 ? 19.250 -8.996 19.753 1.00 23.01 92 GLN A O 1
ATOM 722 N N . SER A 1 94 ? 21.415 -8.446 20.074 1.00 23.24 93 SER A N 1
ATOM 723 C CA . SER A 1 94 ? 21.300 -8.518 21.540 1.00 22.53 93 SER A CA 1
ATOM 724 C C . SER A 1 94 ? 20.483 -7.392 22.151 1.00 21.41 93 SER A C 1
ATOM 725 O O . SER A 1 94 ? 19.695 -7.635 23.073 1.00 23.50 93 SER A O 1
ATOM 728 N N . LEU A 1 95 ? 20.593 -6.194 21.595 1.00 20.46 94 LEU A N 1
ATOM 729 C CA . LEU A 1 95 ? 19.792 -5.039 22.005 1.00 20.01 94 LEU A CA 1
ATOM 730 C C . LEU A 1 95 ? 18.327 -5.315 21.707 1.00 20.31 94 LEU A C 1
ATOM 731 O O . LEU A 1 95 ? 17.445 -5.061 22.545 1.00 24.98 94 LEU A O 1
ATOM 736 N N . SER A 1 96 ? 18.071 -5.845 20.513 1.00 19.32 95 SER A N 1
ATOM 737 C CA . SER A 1 96 ? 16.721 -6.243 20.123 1.00 20.80 95 SER A CA 1
ATOM 738 C C . SER A 1 96 ? 16.153 -7.261 21.097 1.00 22.42 95 SER A C 1
ATOM 739 O O . SER A 1 96 ? 15.045 -7.054 21.648 1.00 23.63 95 SER A O 1
ATOM 742 N N . ALA A 1 97 ? 16.890 -8.361 21.282 1.00 21.67 96 ALA A N 1
ATOM 743 C CA . ALA A 1 97 ? 16.435 -9.461 22.140 1.00 22.96 96 ALA A CA 1
ATOM 744 C C . ALA A 1 97 ? 16.194 -9.021 23.578 1.00 23.40 96 ALA A C 1
ATOM 745 O O . ALA A 1 97 ? 15.330 -9.579 24.250 1.00 26.94 96 ALA A O 1
ATOM 747 N N . ALA A 1 98 ? 16.937 -8.019 24.044 1.00 24.25 97 ALA A N 1
ATOM 748 C CA . ALA A 1 98 ? 16.831 -7.492 25.412 1.00 24.69 97 ALA A CA 1
ATOM 749 C C . ALA A 1 98 ? 15.738 -6.441 25.540 1.00 25.03 97 ALA A C 1
ATOM 750 O O . ALA A 1 98 ? 15.493 -5.880 26.615 1.00 27.19 97 ALA A O 1
ATOM 752 N N . GLN A 1 99 ? 15.084 -6.159 24.418 1.00 25.32 98 GLN A N 1
ATOM 753 C CA . GLN A 1 99 ? 14.071 -5.102 24.357 1.00 24.33 98 GLN A CA 1
ATOM 754 C C . GLN A 1 99 ? 14.565 -3.691 24.700 1.00 25.66 98 GLN A C 1
ATOM 755 O O . GLN A 1 99 ? 13.779 -2.844 25.130 1.00 27.96 98 GLN A O 1
ATOM 761 N N . GLU A 1 100 ? 15.861 -3.428 24.458 1.00 27.65 99 GLU A N 1
ATOM 762 C CA . GLU A 1 100 ? 16.425 -2.088 24.613 1.00 30.18 99 GLU A CA 1
ATOM 763 C C . GLU A 1 100 ? 16.156 -1.324 23.344 1.00 30.40 99 GLU A C 1
ATOM 764 O O . GLU A 1 100 ? 16.140 -0.089 23.316 1.00 30.02 99 GLU A O 1
ATOM 770 N N . LEU A 1 101 ? 15.947 -2.106 22.289 1.00 30.66 100 LEU A N 1
ATOM 771 C CA . LEU A 1 101 ? 15.487 -1.605 20.998 1.00 29.28 100 LEU A CA 1
ATOM 772 C C . LEU A 1 101 ? 14.156 -2.283 20.634 1.00 28.50 100 LEU A C 1
ATOM 773 O O . LEU A 1 101 ? 13.877 -3.378 21.116 1.00 28.03 100 LEU A O 1
ATOM 778 N N . ASP A 1 102 ? 13.342 -1.627 19.803 1.00 28.82 101 ASP A N 1
ATOM 779 C CA . ASP A 1 102 ? 12.208 -2.287 19.145 1.00 27.67 101 ASP A CA 1
ATOM 780 C C . ASP A 1 102 ? 12.727 -3.518 18.411 1.00 24.23 101 ASP A C 1
ATOM 781 O O . ASP A 1 102 ? 13.905 -3.605 18.074 1.00 26.63 101 ASP A O 1
ATOM 786 N N . PRO A 1 103 ? 11.841 -4.462 18.104 1.00 20.75 102 PRO A N 1
ATOM 787 C CA . PRO A 1 103 ? 12.347 -5.651 17.413 1.00 17.93 102 PRO A CA 1
ATOM 788 C C . PRO A 1 103 ? 13.004 -5.294 16.073 1.00 16.06 102 PRO A C 1
ATOM 789 O O . PRO A 1 103 ? 12.443 -4.523 15.279 1.00 15.86 102 PRO A O 1
ATOM 793 N N . LEU A 1 104 ? 14.135 -5.938 15.791 1.00 15.89 103 LEU A N 1
ATOM 794 C CA . LEU A 1 104 ? 14.920 -5.679 14.597 1.00 14.14 103 LEU A CA 1
ATOM 795 C C . LEU A 1 104 ? 15.184 -7.001 13.867 1.00 14.53 103 LEU A C 1
ATOM 796 O O . LEU A 1 104 ? 15.243 -8.060 14.497 1.00 17.33 103 LEU A O 1
ATOM 801 N N . THR A 1 105 ? 15.312 -6.950 12.537 1.00 13.58 104 THR A N 1
ATOM 802 C CA . THR A 1 105 ? 15.893 -8.040 11.793 1.00 16.34 104 THR A CA 1
ATOM 803 C C . THR A 1 105 ? 17.164 -7.485 11.146 1.00 12.97 104 THR A C 1
ATOM 804 O O . THR A 1 105 ? 17.110 -6.545 10.370 1.00 13.59 104 THR A O 1
ATOM 808 N N . VAL A 1 106 ? 1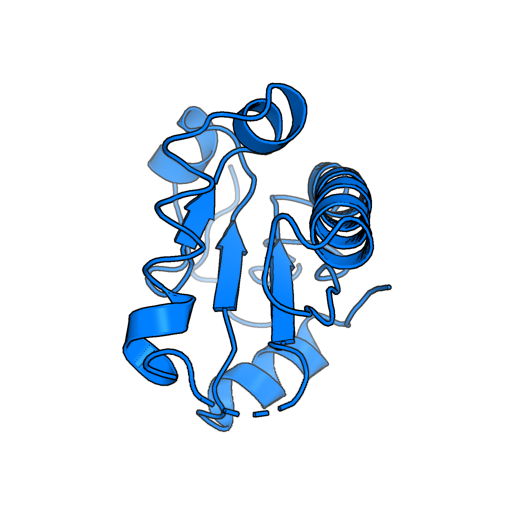8.306 -8.062 11.473 1.00 11.56 105 VAL A N 1
ATOM 809 C CA . VAL A 1 106 ? 19.585 -7.405 11.249 1.00 11.67 105 VAL A CA 1
ATOM 810 C C . VAL A 1 106 ? 20.445 -8.265 10.346 1.00 11.75 105 VAL A C 1
ATOM 811 O O . VAL A 1 106 ? 20.583 -9.460 10.603 1.00 12.25 105 VAL A O 1
ATOM 815 N N . ARG A 1 107 ? 21.035 -7.656 9.289 1.00 10.52 106 ARG A N 1
ATOM 816 C CA A ARG A 1 107 ? 21.907 -8.386 8.353 0.53 11.37 106 ARG A CA 1
ATOM 817 C CA B ARG A 1 107 ? 21.897 -8.371 8.333 0.47 11.43 106 ARG A CA 1
ATOM 818 C C . ARG A 1 107 ? 23.053 -7.468 7.944 1.00 10.59 106 ARG A C 1
ATOM 819 O O . ARG A 1 107 ? 22.846 -6.263 7.790 1.00 13.54 106 ARG A O 1
ATOM 834 N N . ASP A 1 108 ? 24.259 -8.013 7.744 1.00 10.06 107 ASP A N 1
ATOM 835 C CA . ASP A 1 108 ? 25.323 -7.164 7.184 1.00 10.37 107 ASP A CA 1
ATOM 836 C C . ASP A 1 108 ? 25.599 -7.487 5.713 1.00 9.52 107 ASP A C 1
ATOM 837 O O . ASP A 1 108 ? 25.311 -8.597 5.222 1.00 10.94 107 ASP A O 1
ATOM 842 N N . VAL A 1 109 ? 26.219 -6.521 5.045 1.00 9.23 108 VAL A N 1
ATOM 843 C CA . VAL A 1 109 ? 26.430 -6.617 3.602 1.00 9.62 108 VAL A CA 1
ATOM 844 C C . VAL A 1 109 ? 27.776 -7.297 3.338 1.00 9.78 108 VAL A C 1
ATOM 845 O O . VAL A 1 109 ? 28.859 -6.786 3.682 1.00 9.67 108 VAL A O 1
ATOM 849 N N . VAL A 1 110 ? 27.720 -8.458 2.699 1.00 10.20 109 VAL A N 1
ATOM 850 C CA . VAL A 1 110 ? 28.903 -9.265 2.448 1.00 10.10 109 VAL A CA 1
ATOM 851 C C . VAL A 1 110 ? 29.830 -8.460 1.537 1.00 11.57 109 VAL A C 1
ATOM 852 O O . VAL A 1 110 ? 29.426 -8.012 0.468 1.00 10.24 109 VAL A O 1
ATOM 856 N N . GLY A 1 111 ? 31.092 -8.306 1.937 1.00 8.74 110 GLY A N 1
ATOM 857 C CA . GLY A 1 111 ? 32.078 -7.595 1.112 1.00 9.84 110 GLY A CA 1
ATOM 858 C C . GLY A 1 111 ? 32.101 -6.085 1.348 1.00 8.49 110 GLY A C 1
ATOM 859 O O . GLY A 1 111 ? 32.972 -5.346 0.826 1.00 9.52 110 GLY A O 1
ATOM 860 N N . GLY A 1 112 ? 31.141 -5.567 2.108 1.00 8.42 111 GLY A N 1
ATOM 861 C CA . GLY A 1 112 ? 31.099 -4.197 2.540 1.00 9.86 111 GLY A CA 1
ATOM 862 C C . GLY A 1 112 ? 31.061 -3.184 1.415 1.00 7.45 111 GLY A C 1
ATOM 863 O O . GLY A 1 112 ? 30.624 -3.448 0.255 1.00 7.83 111 GLY A O 1
ATOM 864 N N . LEU A 1 113 ? 31.545 -1.974 1.698 1.00 7.48 112 LEU A N 1
ATOM 865 C CA . LEU A 1 113 ? 31.567 -0.895 0.733 1.00 7.68 112 LEU A CA 1
ATOM 866 C C . LEU A 1 113 ? 32.543 -1.173 -0.410 1.00 8.43 112 LEU A C 1
ATOM 867 O O . LEU A 1 113 ? 32.364 -0.604 -1.499 1.00 8.27 112 LEU A O 1
ATOM 880 N N . ALA A 1 115 ? 32.793 -4.100 -1.897 1.00 7.94 114 ALA A N 1
ATOM 881 C CA . ALA A 1 115 ? 31.929 -4.833 -2.830 1.00 8.56 114 ALA A CA 1
ATOM 882 C C . ALA A 1 115 ? 30.952 -3.894 -3.524 1.00 7.53 114 ALA A C 1
ATOM 883 O O . ALA A 1 115 ? 30.668 -4.033 -4.716 1.00 9.49 114 ALA A O 1
ATOM 885 N N . TRP A 1 116 ? 30.420 -2.903 -2.772 1.00 8.08 115 TRP A N 1
ATOM 886 C CA . TRP A 1 116 ? 29.592 -1.858 -3.354 1.00 8.36 115 TRP A CA 1
ATOM 887 C C . TRP A 1 116 ? 30.338 -1.146 -4.474 1.00 8.27 115 TRP A C 1
ATOM 888 O O . TRP A 1 116 ? 29.812 -1.004 -5.595 1.00 9.28 115 TRP A O 1
ATOM 899 N N . ALA A 1 117 ? 31.574 -0.756 -4.213 1.00 9.15 116 ALA A N 1
ATOM 900 C CA . ALA A 1 117 ? 32.383 -0.036 -5.214 1.00 10.27 116 ALA A CA 1
ATOM 901 C C . ALA A 1 117 ? 32.685 -0.937 -6.407 1.00 10.44 116 ALA A C 1
ATOM 902 O O . ALA A 1 117 ? 32.655 -0.465 -7.575 1.00 12.24 116 ALA A O 1
ATOM 904 N N . ALA A 1 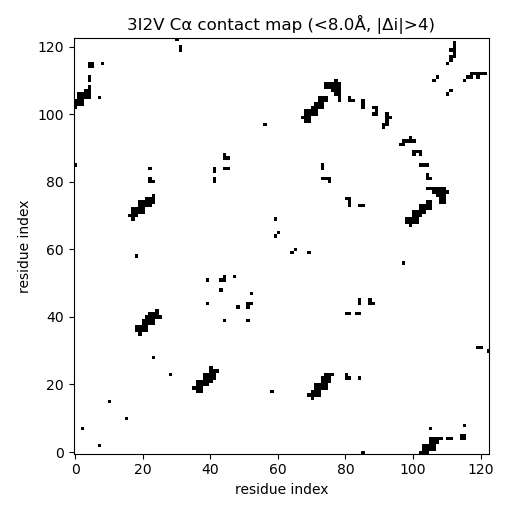118 ? 32.953 -2.215 -6.160 1.00 8.55 117 ALA A N 1
ATOM 905 C CA . ALA A 1 118 ? 33.337 -3.155 -7.230 1.00 10.58 117 ALA A CA 1
ATOM 906 C C . ALA A 1 118 ? 32.174 -3.486 -8.170 1.00 10.75 117 ALA A C 1
ATOM 907 O O . ALA A 1 118 ? 32.379 -3.659 -9.387 1.00 13.37 117 ALA A O 1
ATOM 909 N N . LYS A 1 119 ? 30.951 -3.639 -7.610 1.00 9.52 118 LYS A N 1
ATOM 910 C CA . LYS A 1 119 ? 29.821 -4.227 -8.362 1.00 10.57 118 LYS A CA 1
ATOM 911 C C . LYS A 1 119 ? 28.723 -3.203 -8.638 1.00 9.81 118 LYS A C 1
ATOM 912 O O . LYS A 1 119 ? 28.040 -3.320 -9.650 1.00 12.34 118 LYS A O 1
ATOM 918 N N . ILE A 1 120 ? 28.518 -2.247 -7.724 1.00 9.96 119 ILE A N 1
ATOM 919 C CA . ILE A 1 120 ? 27.331 -1.420 -7.748 1.00 10.68 119 ILE A CA 1
ATOM 920 C C . ILE A 1 120 ? 27.627 -0.004 -8.255 1.00 12.83 119 ILE A C 1
ATOM 921 O O . ILE A 1 120 ? 26.906 0.507 -9.113 1.00 15.56 119 ILE A O 1
ATOM 926 N N . ASP A 1 121 ? 28.655 0.642 -7.703 1.00 12.87 120 ASP A N 1
ATOM 927 C CA . ASP A 1 121 ? 29.002 1.985 -8.100 1.00 16.46 120 ASP A CA 1
ATOM 928 C C . ASP A 1 121 ? 30.474 2.266 -7.988 1.00 16.60 120 ASP A C 1
ATOM 929 O O . ASP A 1 121 ? 30.978 2.517 -6.886 1.00 15.54 120 ASP A O 1
ATOM 934 N N . GLY A 1 122 ? 31.167 2.212 -9.116 1.00 18.04 121 GLY A N 1
ATOM 935 C CA . GLY A 1 122 ? 32.595 2.429 -9.170 1.00 18.10 121 GLY A CA 1
ATOM 936 C C . GLY A 1 122 ? 33.046 3.830 -8.846 1.00 20.67 121 GLY A C 1
ATOM 937 O O . GLY A 1 122 ? 34.253 4.047 -8.821 1.00 23.24 121 GLY A O 1
ATOM 938 N N . THR A 1 123 ? 32.118 4.784 -8.655 1.00 20.06 122 THR A N 1
ATOM 939 C CA . THR A 1 123 ? 32.507 6.107 -8.143 1.00 20.35 122 THR A CA 1
ATOM 940 C C . THR A 1 123 ? 32.732 6.146 -6.647 1.00 19.21 122 THR A C 1
ATOM 941 O O . THR A 1 123 ? 33.255 7.140 -6.120 1.00 19.34 122 THR A O 1
ATOM 945 N N . PHE A 1 124 ? 32.291 5.114 -5.941 1.00 16.31 123 PHE A N 1
ATOM 946 C CA . PHE A 1 124 ? 32.676 5.018 -4.551 1.00 13.72 123 PHE A CA 1
ATOM 947 C C . PHE A 1 124 ? 34.168 4.622 -4.472 1.00 14.25 123 PHE A C 1
ATOM 948 O O . PHE A 1 124 ? 34.558 3.620 -5.041 1.00 14.11 123 PHE A O 1
ATOM 956 N N . PRO A 1 125 ? 34.989 5.422 -3.763 1.00 12.40 124 PRO A N 1
ATOM 957 C CA . PRO A 1 125 ? 36.457 5.242 -3.920 1.00 12.01 124 PRO A CA 1
ATOM 958 C C . PRO A 1 125 ? 37.084 4.144 -3.079 1.00 12.53 124 PRO A C 1
ATOM 959 O O . PRO A 1 125 ? 36.569 3.802 -2.029 1.00 14.29 124 PRO A O 1
ATOM 963 N N . GLN A 1 126 ? 38.250 3.642 -3.521 1.00 16.23 125 GLN A N 1
ATOM 964 C CA . GLN A 1 126 ? 39.187 2.915 -2.636 1.00 16.18 125 GLN A CA 1
ATOM 965 C C . GLN A 1 126 ? 39.763 3.898 -1.602 1.00 15.72 125 GLN A C 1
ATOM 966 O O . GLN A 1 126 ? 39.969 5.086 -1.920 1.00 19.24 125 GLN A O 1
ATOM 972 N N . TYR A 1 127 ? 40.154 3.412 -0.417 1.00 14.31 126 TYR A N 1
ATOM 973 C CA . TYR A 1 127 ? 40.819 4.275 0.574 1.00 13.80 126 TYR A CA 1
ATOM 974 C C . TYR A 1 127 ? 41.681 3.447 1.568 1.00 19.36 126 TYR A C 1
ATOM 975 O O . TYR A 1 127 ? 41.679 2.200 1.383 1.00 15.90 126 TYR A O 1
#

Nearest PDB structures (foldseek):
  3i2v-assembly1_A  TM=1.008E+00  e=2.957E-24  Homo sapiens
  6yub-assembly2_C  TM=7.622E-01  e=1.773E-08  Thermochaetoides thermophila
  6yub-assembly1_A  TM=7.072E-01  e=9.836E-09  Thermochaetoides thermophila
  6bev-assembly1_A  TM=7.601E-01  e=7.313E-06  Homo sapiens
  3fs5-assembly1_A  TM=7.792E-01  e=1.713E-05  Saccharomyces cerevisiae